Protein AF-A0AAE6G7V0-F1 (afdb_monomer_lite)

Sequence (175 aa):
MSLRDKLLNKVPTIDAAVERDAPELPAVLPPDAPTPTPVQTAPEVAQATEQPAPKRRGRPRKAAEPEQPKGEMRVLFVDCIPTTFDGPKPESLTSYVDTMHRKVAEAGGVDDVRFAGSDSALGFGKWRGALAMAARAELPPPGAYFALGVAQSELMQVIVEALEANFDMVVRSFR

pLDDT: mean 75.83, std 23.59, range [33.12, 98.5]

Radius of gyration: 31.65 Å; chains: 1; bounding box: 79×85×68 Å

Organism: Myxococcus xanthus (NCBI:txid34)

Foldseek 3Di:
DDPPPPPDDDDDDDDDDDDDDDDDDPPDDDPDDDDDDDDDDDDDDDDDDDDDDDDDDDDDDPPPDPPDPLQAAEEEEEQDDDPDDPHPDAEECVVVLVVLQCVLCVVQVHPGLVPDDPPTCSPPPVVLVSSLVSCLVDPDGHGYYYLHPLVVDPSSVSNCVSCVVVHPYYHYDDD

Secondary structure (DSSP, 8-state):
--TTTTS--------------------------PPPPP-------------------------------TTS-EEEEES---S--SSSPPEETHHHHHHHHHHHHHHTT-S-GGG--TTSTTTTTHHHHHHHHHHHHSPPPSEEEEE--GGG-HHHHHHHHHHGGG-SEEEE---

Structure (mmCIF, N/CA/C/O backbone):
data_AF-A0AAE6G7V0-F1
#
_entry.id   AF-A0AAE6G7V0-F1
#
loop_
_atom_site.group_PDB
_atom_site.id
_atom_site.type_symbol
_atom_site.label_atom_id
_atom_site.label_alt_id
_atom_site.label_comp_id
_atom_site.label_asym_id
_atom_site.label_entity_id
_atom_site.label_seq_id
_atom_site.pdbx_PDB_ins_code
_atom_site.Cartn_x
_atom_site.Cartn_y
_atom_site.Cartn_z
_atom_site.occupancy
_atom_site.B_iso_or_equiv
_atom_site.auth_seq_id
_atom_site.auth_comp_id
_atom_site.auth_asym_id
_atom_site.auth_atom_id
_atom_site.pdbx_PDB_model_num
ATOM 1 N N . MET A 1 1 ? -32.395 43.213 10.147 1.00 43.03 1 MET A N 1
ATOM 2 C CA . MET A 1 1 ? -31.894 42.868 11.496 1.00 43.03 1 MET A CA 1
ATOM 3 C C . MET A 1 1 ? -31.587 41.379 11.500 1.00 43.03 1 MET A C 1
ATOM 5 O O . MET A 1 1 ? -32.435 40.602 11.083 1.00 43.03 1 MET A O 1
ATOM 9 N N . SER A 1 2 ? -30.332 41.028 11.778 1.00 45.91 2 SER A N 1
ATOM 10 C CA . SER A 1 2 ? -29.694 39.751 11.427 1.00 45.91 2 SER A CA 1
ATOM 11 C C . SER A 1 2 ? -29.876 38.694 12.524 1.00 45.91 2 SER A C 1
ATOM 13 O O . SER A 1 2 ? -29.793 39.007 13.704 1.00 45.91 2 SER A O 1
ATOM 15 N N . LEU A 1 3 ? -30.068 37.430 12.137 1.00 48.25 3 LEU A N 1
ATOM 16 C CA . LEU A 1 3 ? -30.226 36.243 13.003 1.00 48.25 3 LEU A CA 1
ATOM 17 C C . LEU A 1 3 ? -28.956 35.851 13.797 1.00 48.25 3 LEU A C 1
ATOM 19 O O . LEU A 1 3 ? -28.901 34.771 14.380 1.00 48.25 3 LEU A O 1
ATOM 23 N N . ARG A 1 4 ? -27.929 36.709 13.824 1.00 52.22 4 ARG A N 1
ATOM 24 C CA . ARG A 1 4 ? -26.611 36.430 14.418 1.00 52.22 4 ARG A CA 1
ATOM 25 C C . ARG A 1 4 ? -26.488 36.796 15.904 1.00 52.22 4 ARG A C 1
ATOM 27 O O . ARG A 1 4 ? -25.512 36.401 16.525 1.00 52.22 4 ARG A O 1
ATOM 34 N N . ASP A 1 5 ? -27.491 37.442 16.496 1.00 50.72 5 ASP A N 1
ATOM 35 C CA . ASP A 1 5 ? -27.409 37.970 17.870 1.00 50.72 5 ASP A CA 1
ATOM 36 C C . ASP A 1 5 ? -27.987 37.048 18.967 1.00 50.72 5 ASP A C 1
ATOM 38 O O . ASP A 1 5 ? -28.284 37.504 20.068 1.00 50.72 5 ASP A O 1
ATOM 42 N N . LYS A 1 6 ? -28.181 35.744 18.709 1.00 54.41 6 LYS A N 1
ATOM 43 C CA . LYS A 1 6 ? -28.845 34.829 19.671 1.00 54.41 6 LYS A CA 1
ATOM 44 C C . LYS A 1 6 ? -28.021 33.633 20.169 1.00 54.41 6 LYS A C 1
ATOM 46 O O . LYS A 1 6 ? -28.586 32.769 20.830 1.00 54.41 6 LYS A O 1
ATOM 51 N N . LEU A 1 7 ? -26.714 33.563 19.903 1.00 53.41 7 LEU A N 1
ATOM 52 C CA . LEU A 1 7 ? -25.895 32.379 20.241 1.00 53.41 7 LEU A CA 1
ATOM 53 C C . LEU A 1 7 ? -24.646 32.655 21.093 1.00 53.41 7 LEU A C 1
ATOM 55 O O . LEU A 1 7 ? -23.709 31.865 21.088 1.00 53.41 7 LEU A O 1
ATOM 59 N N . LEU A 1 8 ? -24.629 33.734 21.872 1.00 54.12 8 LEU A N 1
ATOM 60 C CA . LEU A 1 8 ? -23.540 34.019 22.811 1.00 54.12 8 LEU A CA 1
ATOM 61 C C . LEU A 1 8 ? -24.111 34.283 24.202 1.00 54.12 8 LEU A C 1
ATOM 63 O O . LEU A 1 8 ? -24.257 35.427 24.607 1.00 54.12 8 LEU A O 1
ATOM 67 N N . ASN A 1 9 ? -24.493 33.212 24.904 1.00 44.69 9 ASN A N 1
ATOM 68 C CA . ASN A 1 9 ? -24.632 33.210 26.363 1.00 44.69 9 ASN A CA 1
ATOM 69 C C . ASN A 1 9 ? -24.773 31.779 26.904 1.00 44.69 9 ASN A C 1
ATOM 71 O O . ASN A 1 9 ? -25.886 31.274 27.044 1.00 44.69 9 ASN A O 1
ATOM 75 N N . LYS A 1 10 ? -23.635 31.141 27.208 1.00 40.22 10 LYS A N 1
ATOM 76 C CA . LYS A 1 10 ? -23.404 30.283 28.390 1.00 40.22 10 LYS A CA 1
ATOM 77 C C . LYS A 1 10 ? -22.055 29.574 28.263 1.00 40.22 10 LYS A C 1
ATOM 79 O O . LYS A 1 10 ? -21.939 28.566 27.578 1.00 40.22 10 LYS A O 1
ATOM 84 N N . VAL A 1 11 ? -21.058 30.090 28.972 1.00 43.06 11 VAL A N 1
ATOM 85 C CA . VAL A 1 11 ? -19.874 29.329 29.382 1.00 43.06 11 VAL A CA 1
ATOM 86 C C . VAL A 1 11 ? -20.061 29.043 30.870 1.00 43.06 11 VAL A C 1
ATOM 88 O O . VAL A 1 11 ? -20.242 30.001 31.624 1.00 43.06 11 VAL A O 1
ATOM 91 N N . PRO A 1 12 ? -20.061 27.782 31.327 1.00 42.97 12 PRO A N 1
ATOM 92 C CA . PRO A 1 12 ? -19.801 27.487 32.719 1.00 42.97 12 PRO A CA 1
ATOM 93 C C . PRO A 1 12 ? -18.290 27.382 32.937 1.00 42.97 12 PRO A C 1
ATOM 95 O O . PRO A 1 12 ? -17.600 26.568 32.326 1.00 42.97 12 PRO A O 1
ATOM 98 N N . THR A 1 13 ? -17.824 28.251 33.824 1.00 39.88 13 THR A N 1
ATOM 99 C CA . THR A 1 13 ? -16.598 28.189 34.614 1.00 39.88 13 THR A CA 1
ATOM 100 C C . THR A 1 13 ? -16.296 26.766 35.096 1.00 39.88 13 THR A C 1
ATOM 102 O O . THR A 1 13 ? -17.137 26.142 35.740 1.00 39.88 13 THR A O 1
ATOM 105 N N . ILE A 1 14 ? -15.087 26.277 34.819 1.00 40.53 14 ILE A N 1
ATOM 106 C CA . ILE A 1 14 ? -14.473 25.154 35.536 1.00 40.53 14 ILE A CA 1
ATOM 107 C C . ILE A 1 14 ? -13.391 25.734 36.442 1.00 40.53 14 ILE A C 1
ATOM 109 O O . ILE A 1 14 ? -12.340 26.175 35.980 1.00 40.53 14 ILE A O 1
ATOM 113 N N . ASP A 1 15 ? -13.729 25.791 37.726 1.00 33.12 15 ASP A N 1
ATOM 114 C CA . ASP A 1 15 ? -12.846 26.134 38.831 1.00 33.12 15 ASP A CA 1
ATOM 115 C C . ASP A 1 15 ? -11.920 24.966 39.203 1.00 33.12 15 ASP A C 1
ATOM 117 O O . ASP A 1 15 ? -12.261 23.794 39.050 1.00 33.12 15 ASP A O 1
ATOM 121 N N . ALA A 1 16 ? -10.809 25.365 39.822 1.00 37.66 16 ALA A N 1
ATOM 122 C CA . ALA A 1 16 ? -10.055 24.650 40.849 1.00 37.66 16 ALA A CA 1
ATOM 123 C C . ALA A 1 16 ? -9.098 23.517 40.430 1.00 37.66 16 ALA A C 1
ATOM 125 O O . ALA A 1 16 ? -9.435 22.346 40.281 1.00 37.66 16 ALA A O 1
ATOM 126 N N . ALA A 1 17 ? -7.829 23.929 40.400 1.00 41.78 17 ALA A N 1
ATOM 127 C CA . ALA A 1 17 ? -6.669 23.213 40.914 1.00 41.78 17 ALA A CA 1
ATOM 128 C C . ALA A 1 17 ? -6.970 22.173 42.012 1.00 41.78 17 ALA A C 1
ATOM 130 O O . ALA A 1 17 ? -7.583 22.504 43.025 1.00 41.78 17 ALA A O 1
ATOM 131 N N . VAL A 1 18 ? -6.388 20.976 41.875 1.00 42.38 18 VAL A N 1
ATOM 132 C CA . VAL A 1 18 ? -5.885 20.208 43.020 1.00 42.38 18 VAL A CA 1
ATOM 133 C C . VAL A 1 18 ? -4.479 19.715 42.702 1.00 42.38 18 VAL A C 1
ATOM 135 O O . VAL A 1 18 ? -4.181 19.150 41.652 1.00 42.38 18 VAL A O 1
ATOM 138 N N . GLU A 1 19 ? -3.633 20.057 43.653 1.00 40.03 19 GLU A N 1
ATOM 139 C CA . GLU A 1 19 ? -2.209 19.877 43.788 1.00 40.03 19 GLU A CA 1
ATOM 140 C C . GLU A 1 19 ? -1.845 18.429 44.159 1.00 40.03 19 GLU A C 1
ATOM 142 O O . GLU A 1 19 ? -2.671 17.636 44.605 1.00 40.03 19 GLU A O 1
ATOM 147 N N . ARG A 1 20 ? -0.574 18.120 43.913 1.00 45.53 20 ARG A N 1
ATOM 148 C CA . ARG A 1 20 ? 0.183 16.890 44.173 1.00 45.53 20 ARG A CA 1
ATOM 149 C C . ARG A 1 20 ? -0.125 16.206 45.511 1.00 45.53 20 ARG A C 1
ATOM 151 O O . ARG A 1 20 ? -0.047 16.863 46.538 1.00 45.53 20 ARG A O 1
ATOM 158 N N . ASP A 1 21 ? -0.228 14.876 45.492 1.00 38.91 21 ASP A N 1
ATOM 159 C CA . ASP A 1 21 ? 0.541 14.033 46.420 1.00 38.91 21 ASP A CA 1
ATOM 160 C C . ASP A 1 21 ? 0.611 12.587 45.896 1.00 38.91 21 ASP A C 1
ATOM 162 O O . ASP A 1 21 ? -0.401 11.893 45.799 1.00 38.91 21 ASP A O 1
ATOM 166 N N . ALA A 1 22 ? 1.798 12.141 45.490 1.00 42.09 22 ALA A N 1
ATOM 167 C CA . ALA A 1 22 ? 2.060 10.752 45.128 1.00 42.09 22 ALA A CA 1
ATOM 168 C C . ALA A 1 22 ? 3.186 10.260 46.044 1.00 42.09 22 ALA A C 1
ATOM 170 O O . ALA A 1 22 ? 4.309 10.750 45.910 1.00 42.09 22 ALA A O 1
ATOM 171 N N . PRO A 1 23 ? 2.929 9.329 46.978 1.00 46.25 23 PRO A N 1
ATOM 172 C CA . PRO A 1 23 ? 3.998 8.762 47.781 1.00 46.25 23 PRO A CA 1
ATOM 173 C C . PRO A 1 23 ? 4.881 7.868 46.899 1.00 46.25 23 PRO A C 1
ATOM 175 O O . PRO A 1 23 ? 4.430 6.848 46.373 1.00 46.25 23 PRO A O 1
ATOM 178 N N . GLU A 1 24 ? 6.146 8.265 46.735 1.00 46.44 24 GLU A N 1
ATOM 179 C CA . GLU A 1 24 ? 7.212 7.425 46.186 1.00 46.44 24 GLU A CA 1
ATOM 180 C C . GLU A 1 24 ? 7.371 6.177 47.062 1.00 46.44 24 GLU A C 1
ATOM 182 O O . GLU A 1 24 ? 7.874 6.228 48.185 1.00 46.44 24 GLU A O 1
ATOM 187 N N . LEU A 1 25 ? 6.933 5.032 46.545 1.00 51.56 25 LEU A N 1
ATOM 188 C CA . LEU A 1 25 ? 7.295 3.738 47.104 1.00 51.56 25 LEU A CA 1
ATOM 189 C C . LEU A 1 25 ? 8.735 3.423 46.672 1.00 51.56 25 LEU A C 1
ATOM 191 O O . LEU A 1 25 ? 9.015 3.444 45.470 1.00 51.56 25 LEU A O 1
ATOM 195 N N . PRO A 1 26 ? 9.659 3.102 47.596 1.00 47.28 26 PRO A N 1
ATOM 196 C CA . PRO A 1 26 ? 10.981 2.647 47.205 1.00 47.28 26 PRO A CA 1
ATOM 197 C C . PRO A 1 26 ? 10.836 1.309 46.475 1.00 47.28 26 PRO A C 1
ATOM 199 O O . PRO A 1 26 ? 10.336 0.329 47.030 1.00 47.28 26 PRO A O 1
ATOM 202 N N . ALA A 1 27 ? 11.271 1.275 45.217 1.00 53.72 27 ALA A N 1
ATOM 203 C CA . ALA A 1 27 ? 11.392 0.056 44.434 1.00 53.72 27 ALA A CA 1
ATOM 204 C C . ALA A 1 27 ? 12.486 -0.833 45.049 1.00 53.72 27 ALA A C 1
ATOM 206 O O . ALA A 1 27 ? 13.657 -0.767 44.679 1.00 53.72 27 ALA A O 1
ATOM 207 N N . VAL A 1 28 ? 12.105 -1.651 46.029 1.00 54.31 28 VAL A N 1
ATOM 208 C CA . VAL A 1 28 ? 12.951 -2.724 46.551 1.00 54.31 28 VAL A CA 1
ATOM 209 C C . VAL A 1 28 ? 12.939 -3.849 45.520 1.00 54.31 28 VAL A C 1
ATOM 211 O O . VAL A 1 28 ? 11.956 -4.573 45.372 1.00 54.31 28 VAL A O 1
ATOM 214 N N . LEU A 1 29 ? 14.033 -3.954 44.768 1.00 56.09 29 LEU A N 1
ATOM 215 C CA . LEU A 1 29 ? 14.303 -5.068 43.863 1.00 56.09 29 LEU A CA 1
ATOM 216 C C . LEU A 1 29 ? 14.471 -6.364 44.679 1.00 56.09 29 LEU A C 1
ATOM 218 O O . LEU A 1 29 ? 15.264 -6.366 45.625 1.00 56.09 29 LEU A O 1
ATOM 222 N N . PRO A 1 30 ? 13.793 -7.473 44.333 1.00 64.12 30 PRO A N 1
ATOM 223 C CA . PRO A 1 30 ? 14.123 -8.776 44.899 1.00 64.12 30 PRO A CA 1
ATOM 224 C C . PRO A 1 30 ? 15.509 -9.220 44.386 1.00 64.12 30 PRO A C 1
ATOM 226 O O . PRO A 1 30 ? 15.725 -9.239 43.170 1.00 64.12 30 PRO A O 1
ATOM 229 N N . PRO A 1 31 ? 16.464 -9.572 45.266 1.00 63.91 31 PRO A N 1
ATOM 230 C CA . PRO A 1 31 ? 17.749 -10.104 44.851 1.00 63.91 31 PRO A CA 1
ATOM 231 C C . PRO A 1 31 ? 17.605 -11.612 44.666 1.00 63.91 31 PRO A C 1
ATOM 233 O O . PRO A 1 31 ? 17.819 -12.360 45.607 1.00 63.91 31 PRO A O 1
ATOM 236 N N . ASP A 1 32 ? 17.218 -12.066 43.478 1.00 59.16 32 ASP A N 1
ATOM 237 C CA . ASP A 1 32 ? 17.444 -13.466 43.104 1.00 59.16 32 ASP A CA 1
ATOM 238 C C . ASP A 1 32 ? 17.367 -13.642 41.587 1.00 59.16 32 ASP A C 1
ATOM 240 O O . ASP A 1 32 ? 16.338 -13.981 41.003 1.00 59.16 32 ASP A O 1
ATOM 244 N N . ALA A 1 33 ? 18.498 -13.390 40.934 1.00 53.09 33 ALA A N 1
ATOM 245 C CA . ALA A 1 33 ? 18.780 -13.942 39.620 1.00 53.09 33 ALA A CA 1
ATOM 246 C C . ALA A 1 33 ? 19.887 -14.992 39.805 1.00 53.09 33 ALA A C 1
ATOM 248 O O . ALA A 1 33 ? 20.983 -14.628 40.238 1.00 53.09 33 ALA A O 1
ATOM 249 N N . PRO A 1 34 ? 19.638 -16.281 39.514 1.00 52.50 34 PRO A N 1
ATOM 250 C CA . PRO A 1 34 ? 20.676 -17.295 39.604 1.00 52.50 34 PRO A CA 1
ATOM 251 C C . PRO A 1 34 ? 21.787 -17.016 38.583 1.00 52.50 34 PRO A C 1
ATOM 253 O O . PRO A 1 34 ? 21.550 -16.834 37.388 1.00 52.50 34 PRO A O 1
ATOM 256 N N . THR A 1 35 ? 23.014 -16.976 39.091 1.00 52.38 35 THR A N 1
ATOM 257 C CA . THR A 1 35 ? 24.262 -16.746 38.362 1.00 52.38 35 THR A CA 1
ATOM 258 C C . THR A 1 35 ? 24.504 -17.848 37.318 1.00 52.38 35 THR A C 1
ATOM 260 O O . THR A 1 35 ? 24.450 -19.027 37.675 1.00 52.38 35 THR A O 1
ATOM 263 N N . PRO A 1 36 ? 24.833 -17.535 36.050 1.00 51.56 36 PRO A N 1
ATOM 264 C CA . PRO A 1 36 ? 25.254 -18.555 35.095 1.00 51.56 36 PRO A CA 1
ATOM 265 C C . PRO A 1 36 ? 26.678 -19.037 35.416 1.00 51.56 36 PRO A C 1
ATOM 267 O O . PRO A 1 36 ? 27.621 -18.248 35.491 1.00 51.56 36 PRO A O 1
ATOM 270 N N . THR A 1 37 ? 26.841 -20.346 35.602 1.00 46.62 37 THR A N 1
ATOM 271 C CA . THR A 1 37 ? 28.145 -21.009 35.759 1.00 46.62 37 THR A CA 1
ATOM 272 C C . THR A 1 37 ? 28.965 -20.986 34.459 1.00 46.62 37 THR A C 1
ATOM 274 O O . THR A 1 37 ? 28.391 -21.142 33.378 1.00 46.62 37 THR A O 1
ATOM 277 N N . PRO A 1 38 ? 30.303 -20.842 34.534 1.00 48.25 38 PRO A N 1
ATOM 278 C CA . PRO A 1 38 ? 31.165 -20.719 33.365 1.00 48.25 38 PRO A CA 1
ATOM 279 C C . PRO A 1 38 ? 31.590 -22.073 32.762 1.00 48.25 38 PRO A C 1
ATOM 281 O O . PRO A 1 38 ? 31.902 -23.018 33.478 1.00 48.25 38 PRO A O 1
ATOM 284 N N . VAL A 1 39 ? 31.603 -22.085 31.422 1.00 50.31 39 VAL A N 1
ATOM 285 C CA . VAL A 1 39 ? 32.402 -22.836 30.423 1.00 50.31 39 VAL A CA 1
ATOM 286 C C . VAL A 1 39 ? 33.125 -24.122 30.861 1.00 50.31 39 VAL A C 1
ATOM 288 O O . VAL A 1 39 ? 34.027 -24.085 31.694 1.00 50.31 39 VAL A O 1
ATOM 291 N N . GLN A 1 40 ? 32.897 -25.217 30.120 1.00 45.09 40 GLN A N 1
ATOM 292 C CA . GLN A 1 40 ? 33.915 -26.255 29.921 1.00 45.09 40 GLN A CA 1
ATOM 293 C C . GLN A 1 40 ? 34.165 -26.555 28.438 1.00 45.09 40 GLN A C 1
ATOM 295 O O . GLN A 1 40 ? 33.262 -26.693 27.617 1.00 45.09 40 GLN A O 1
ATOM 300 N N . THR A 1 41 ? 35.460 -26.583 28.159 1.00 42.78 41 THR A N 1
ATOM 301 C CA . THR A 1 41 ? 36.219 -26.749 26.925 1.00 42.78 41 THR A CA 1
ATOM 302 C C . THR A 1 41 ? 36.109 -28.136 26.290 1.00 42.78 41 THR A C 1
ATOM 304 O O . THR A 1 41 ? 35.947 -29.141 26.977 1.00 42.78 41 THR A O 1
ATOM 307 N N . ALA A 1 42 ? 36.294 -28.170 24.968 1.00 46.34 42 ALA A N 1
ATOM 308 C CA . ALA A 1 42 ? 36.543 -29.367 24.166 1.00 46.34 42 ALA A CA 1
ATOM 309 C C . ALA A 1 42 ? 37.800 -30.145 24.610 1.00 46.34 42 ALA A C 1
ATOM 311 O O . ALA A 1 42 ? 38.713 -29.554 25.192 1.00 46.34 42 ALA A O 1
ATOM 312 N N . PRO A 1 43 ? 37.914 -31.418 24.197 1.00 46.66 43 PRO A N 1
ATOM 313 C CA . PRO A 1 43 ? 39.199 -31.995 23.838 1.00 46.66 43 PRO A CA 1
ATOM 314 C C . PRO A 1 43 ? 39.277 -32.375 22.352 1.00 46.66 43 PRO A C 1
ATOM 316 O O . PRO A 1 43 ? 38.367 -32.955 21.762 1.00 46.66 43 PRO A O 1
ATOM 319 N N . GLU A 1 44 ? 40.427 -32.014 21.800 1.00 38.41 44 GLU A N 1
ATOM 320 C CA . GLU A 1 44 ? 41.000 -32.316 20.492 1.00 38.41 44 GLU A CA 1
ATOM 321 C C . GLU A 1 44 ? 41.785 -33.655 20.527 1.00 38.41 44 GLU A C 1
ATOM 323 O O . GLU A 1 44 ? 42.111 -34.155 21.604 1.00 38.41 44 GLU A O 1
ATOM 328 N N . VAL A 1 45 ? 42.205 -34.116 19.334 1.00 42.50 45 VAL A N 1
ATOM 329 C CA . VAL A 1 45 ? 43.286 -35.088 19.009 1.00 42.50 45 VAL A CA 1
ATOM 330 C C . VAL A 1 45 ? 42.824 -36.571 19.002 1.00 42.50 45 VAL A C 1
ATOM 332 O O . VAL A 1 45 ? 42.226 -37.038 19.957 1.00 42.50 45 VAL A O 1
ATOM 335 N N . ALA A 1 46 ? 43.018 -37.411 17.971 1.00 39.47 46 ALA A N 1
ATOM 336 C CA . ALA A 1 46 ? 44.090 -37.494 16.978 1.00 39.47 46 ALA A CA 1
ATOM 337 C C . ALA A 1 46 ? 43.697 -38.337 15.737 1.00 39.47 46 ALA A C 1
ATOM 339 O O . ALA A 1 46 ? 43.019 -39.345 15.893 1.00 39.47 46 ALA A O 1
ATOM 340 N N . GLN A 1 47 ? 44.256 -37.944 14.577 1.00 39.38 47 GLN A N 1
ATOM 341 C CA . GLN A 1 47 ? 45.012 -38.759 13.592 1.00 39.38 47 GLN A CA 1
ATOM 342 C C . GLN A 1 47 ? 44.366 -40.014 12.965 1.00 39.38 47 GLN A C 1
ATOM 344 O O . GLN A 1 47 ? 43.655 -40.770 13.599 1.00 39.38 47 GLN A O 1
ATOM 349 N N . ALA A 1 48 ? 44.682 -40.458 11.754 1.00 40.56 48 ALA A N 1
ATOM 350 C CA . ALA A 1 48 ? 45.336 -39.964 10.546 1.00 40.56 48 ALA A CA 1
ATOM 351 C C . ALA A 1 48 ? 45.290 -41.181 9.599 1.00 40.56 48 ALA A C 1
ATOM 353 O O . ALA A 1 48 ? 45.592 -42.287 10.039 1.00 40.56 48 ALA A O 1
ATOM 354 N N . THR A 1 49 ? 44.906 -41.017 8.336 1.00 36.88 49 THR A N 1
ATOM 355 C CA . THR A 1 49 ? 45.249 -41.929 7.218 1.00 36.88 49 THR A CA 1
ATOM 356 C C . THR A 1 49 ? 44.756 -41.247 5.939 1.00 36.88 49 THR A C 1
ATOM 358 O O . THR A 1 49 ? 43.566 -41.070 5.721 1.00 36.88 49 THR A O 1
ATOM 361 N N . GLU A 1 50 ? 45.635 -40.466 5.319 1.00 44.34 50 GLU A N 1
ATOM 362 C CA . GLU A 1 50 ? 46.392 -40.833 4.112 1.00 44.34 50 GLU A CA 1
ATOM 363 C C . GLU A 1 50 ? 45.601 -40.584 2.816 1.00 44.34 50 GLU A C 1
ATOM 365 O O . GLU A 1 50 ? 44.716 -41.333 2.412 1.00 44.34 50 GLU A O 1
ATOM 370 N N . GLN A 1 51 ? 45.950 -39.471 2.166 1.00 48.31 51 GLN A N 1
ATOM 371 C CA . GLN A 1 51 ? 45.677 -39.211 0.753 1.00 48.31 51 GLN A CA 1
ATOM 372 C C . GLN A 1 51 ? 46.472 -40.192 -0.128 1.00 48.31 51 GLN A C 1
ATOM 374 O O . GLN A 1 51 ? 47.545 -40.645 0.267 1.00 48.31 51 GLN A O 1
ATOM 379 N N . PRO A 1 52 ? 46.030 -40.417 -1.377 1.00 44.16 52 PRO A N 1
ATOM 380 C CA . PRO A 1 52 ? 46.670 -39.655 -2.453 1.00 44.16 52 PRO A CA 1
ATOM 381 C C . PRO A 1 52 ? 45.681 -39.160 -3.527 1.00 44.16 52 PRO A C 1
ATOM 383 O O . PRO A 1 52 ? 44.907 -39.918 -4.107 1.00 44.16 52 PRO A O 1
ATOM 386 N N . ALA A 1 53 ? 45.760 -37.868 -3.854 1.00 49.81 53 ALA A N 1
ATOM 387 C CA . ALA A 1 53 ? 45.334 -37.311 -5.147 1.00 49.81 53 ALA A CA 1
ATOM 388 C C . ALA A 1 53 ? 46.546 -37.333 -6.122 1.00 49.81 53 ALA A C 1
ATOM 390 O O . ALA A 1 53 ? 47.643 -37.647 -5.659 1.00 49.81 53 ALA A O 1
ATOM 391 N N . PRO A 1 54 ? 46.470 -36.943 -7.420 1.00 47.66 54 PRO A N 1
ATOM 392 C CA . PRO A 1 54 ? 45.331 -36.451 -8.208 1.00 47.66 54 PRO A CA 1
ATOM 393 C C . PRO A 1 54 ? 45.230 -37.059 -9.638 1.00 47.66 54 PRO A C 1
ATOM 395 O O . PRO A 1 54 ? 46.225 -37.433 -10.256 1.00 47.66 54 PRO A O 1
ATOM 398 N N . LYS A 1 55 ? 44.045 -37.036 -10.269 1.00 48.59 55 LYS A N 1
ATOM 399 C CA . LYS A 1 55 ? 43.931 -37.129 -11.743 1.00 48.59 55 LYS A CA 1
ATOM 400 C C . LYS A 1 55 ? 43.241 -35.888 -12.309 1.00 48.59 55 LYS A C 1
ATOM 402 O O . LYS A 1 55 ? 42.057 -35.651 -12.107 1.00 48.59 55 LYS A O 1
ATOM 407 N N . ARG A 1 56 ? 44.035 -35.086 -13.027 1.00 49.91 56 ARG A N 1
ATOM 408 C CA . ARG A 1 56 ? 43.628 -33.927 -13.836 1.00 49.91 56 ARG A CA 1
ATOM 409 C C . ARG A 1 56 ? 42.843 -34.405 -15.062 1.00 49.91 56 ARG A C 1
ATOM 411 O O . ARG A 1 56 ? 43.388 -35.194 -15.828 1.00 49.91 56 ARG A O 1
ATOM 418 N N . ARG A 1 57 ? 41.666 -33.826 -15.316 1.00 50.56 57 ARG A N 1
ATOM 419 C CA . ARG A 1 57 ? 41.270 -33.138 -16.571 1.00 50.56 57 ARG A CA 1
ATOM 420 C C . ARG A 1 57 ? 39.749 -33.067 -16.677 1.00 50.56 57 ARG A C 1
ATOM 422 O O . ARG A 1 57 ? 39.072 -34.079 -16.760 1.00 50.56 57 ARG A O 1
ATOM 429 N N . GLY A 1 58 ? 39.258 -31.838 -16.768 1.00 45.44 58 GLY A N 1
ATOM 430 C CA . GLY A 1 58 ? 37.874 -31.526 -17.087 1.00 45.44 58 GLY A CA 1
ATOM 431 C C . GLY A 1 58 ? 37.545 -30.140 -16.568 1.00 45.44 58 GLY A C 1
ATOM 432 O O . GLY A 1 58 ? 37.020 -30.008 -15.475 1.00 45.44 58 GLY A O 1
ATOM 433 N N . ARG A 1 59 ? 37.923 -29.101 -17.319 1.00 54.97 59 ARG A N 1
ATOM 434 C CA . ARG A 1 59 ? 37.472 -27.723 -17.089 1.00 54.97 59 ARG A CA 1
ATOM 435 C C . ARG A 1 59 ? 35.938 -27.751 -17.043 1.00 54.97 59 ARG A C 1
ATOM 437 O O . ARG A 1 59 ? 35.359 -28.044 -18.093 1.00 54.97 59 ARG A O 1
ATOM 444 N N . PRO A 1 60 ? 35.264 -27.458 -15.917 1.00 53.81 60 PRO 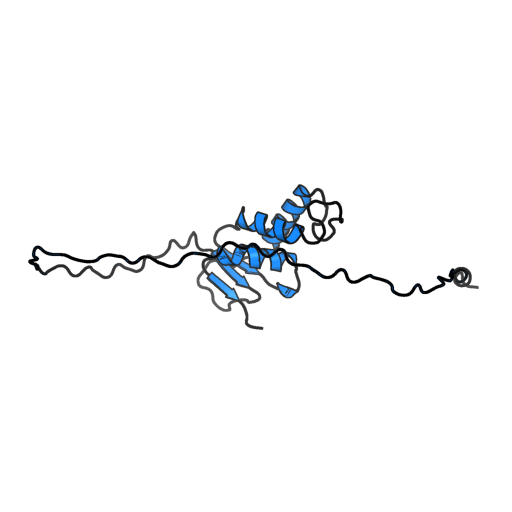A N 1
ATOM 445 C CA . PRO A 1 60 ? 33.840 -27.214 -15.996 1.00 53.81 60 PRO A CA 1
ATOM 446 C C . PRO A 1 60 ? 33.677 -25.949 -16.837 1.00 53.81 60 PRO A C 1
ATOM 448 O O . PRO A 1 60 ? 34.277 -24.905 -16.557 1.00 53.81 60 PRO A O 1
ATOM 451 N N . ARG A 1 61 ? 32.958 -26.074 -17.956 1.00 59.66 61 ARG A N 1
ATOM 452 C CA . ARG A 1 61 ? 32.507 -24.911 -18.718 1.00 59.66 61 ARG A CA 1
ATOM 453 C C . ARG A 1 61 ? 31.769 -24.014 -17.728 1.00 59.66 61 ARG A C 1
ATOM 455 O O . ARG A 1 61 ? 30.924 -24.508 -16.988 1.00 59.66 61 ARG A O 1
ATOM 462 N N . LYS A 1 62 ? 32.134 -22.728 -17.704 1.00 51.31 62 LYS A N 1
ATOM 463 C CA . LYS A 1 62 ? 31.385 -21.672 -17.020 1.00 51.31 62 LYS A CA 1
ATOM 464 C C . LYS A 1 62 ? 29.929 -21.855 -17.441 1.00 51.31 62 LYS A C 1
ATOM 466 O O . LYS A 1 62 ? 29.630 -21.701 -18.625 1.00 51.31 62 LYS A O 1
ATOM 471 N N . ALA A 1 63 ? 29.096 -22.317 -16.511 1.00 49.97 63 ALA A N 1
ATOM 472 C CA . ALA A 1 63 ? 27.665 -22.386 -16.724 1.00 49.97 63 ALA A CA 1
ATOM 473 C C . ALA A 1 63 ? 27.235 -20.982 -17.143 1.00 49.97 63 ALA A C 1
ATOM 475 O O . ALA A 1 63 ? 27.658 -19.998 -16.527 1.00 49.97 63 ALA A O 1
ATOM 476 N N . ALA A 1 64 ? 26.501 -20.905 -18.250 1.00 54.28 64 ALA A N 1
ATOM 477 C CA . ALA A 1 64 ? 25.775 -19.699 -18.579 1.00 54.28 64 ALA A CA 1
ATOM 478 C C . ALA A 1 64 ? 24.981 -19.311 -17.329 1.00 54.28 64 ALA A C 1
ATOM 480 O O . ALA A 1 64 ? 24.361 -20.166 -16.693 1.00 54.28 64 ALA A O 1
ATOM 481 N N . GLU A 1 65 ? 25.113 -18.047 -16.949 1.00 58.81 65 GLU A N 1
ATOM 482 C CA . GLU A 1 65 ? 24.244 -17.398 -15.981 1.00 58.81 65 GLU A CA 1
ATOM 483 C C . GLU A 1 65 ? 22.805 -17.802 -16.321 1.00 58.81 65 GLU A C 1
ATOM 485 O O . GLU A 1 65 ? 22.431 -17.711 -17.495 1.00 58.81 65 GLU A O 1
ATOM 490 N N . PRO A 1 66 ? 22.043 -18.381 -15.379 1.00 50.31 66 PRO A N 1
ATOM 491 C CA . PRO A 1 66 ? 20.693 -18.801 -15.688 1.00 50.31 66 PRO A CA 1
ATOM 492 C C . PRO A 1 66 ? 19.923 -17.546 -16.084 1.00 50.31 66 PRO A C 1
ATOM 494 O O . PRO A 1 66 ? 19.778 -16.633 -15.274 1.00 50.31 66 PRO A O 1
ATOM 497 N N . GLU A 1 67 ? 19.453 -17.493 -17.332 1.00 52.31 67 GLU A N 1
ATOM 498 C CA . GLU A 1 67 ? 18.366 -16.596 -17.699 1.00 52.31 67 GLU A CA 1
ATOM 499 C C . GLU A 1 67 ? 17.224 -16.920 -16.736 1.00 52.31 67 GLU A C 1
ATOM 501 O O . GLU A 1 67 ? 16.564 -17.955 -16.858 1.00 52.31 67 GLU A O 1
ATOM 506 N N . GLN A 1 68 ? 17.063 -16.088 -15.703 1.00 54.38 68 GLN A N 1
ATOM 507 C CA . GLN A 1 68 ? 15.933 -16.203 -14.800 1.00 54.38 68 GLN A CA 1
ATOM 508 C C . GLN A 1 68 ? 14.667 -16.148 -15.657 1.00 54.38 68 GLN A C 1
ATOM 510 O O . GLN A 1 68 ? 14.584 -15.315 -16.570 1.00 54.38 68 GLN A O 1
ATOM 515 N N . PRO A 1 69 ? 13.685 -17.026 -15.404 1.00 47.25 69 PRO A N 1
ATOM 516 C CA . PRO A 1 69 ? 12.432 -16.981 -16.129 1.00 47.25 69 PRO A CA 1
ATOM 517 C C . PRO A 1 69 ? 11.824 -15.586 -15.939 1.00 47.25 69 PRO A C 1
ATOM 519 O O . PRO A 1 69 ? 11.371 -15.228 -14.855 1.00 47.25 69 PRO A O 1
ATOM 522 N N . LYS A 1 70 ? 11.804 -14.790 -17.016 1.00 54.59 70 LYS A N 1
ATOM 523 C CA . LYS A 1 70 ? 11.261 -13.416 -17.076 1.00 54.59 70 LYS A CA 1
ATOM 524 C C . LYS A 1 70 ? 9.774 -13.302 -16.681 1.00 54.59 70 LYS A C 1
ATOM 526 O O . LYS A 1 70 ? 9.213 -12.216 -16.764 1.00 54.59 70 LYS A O 1
ATOM 531 N N . GLY A 1 71 ? 9.129 -14.401 -16.287 1.00 55.88 71 GLY A N 1
ATOM 532 C CA . GLY A 1 71 ? 7.718 -14.466 -15.913 1.00 55.88 71 GLY A CA 1
ATOM 533 C C . GLY A 1 71 ? 7.427 -14.408 -14.412 1.00 55.88 71 GLY A C 1
ATOM 534 O O . GLY A 1 71 ? 6.257 -14.327 -14.057 1.00 55.88 71 GLY A O 1
ATOM 535 N N . GLU A 1 72 ? 8.436 -14.453 -13.535 1.00 78.88 72 GLU A N 1
ATOM 536 C CA . GLU A 1 72 ? 8.201 -14.601 -12.082 1.00 78.88 72 GLU A CA 1
ATOM 537 C C . GLU A 1 72 ? 8.726 -13.439 -11.228 1.00 78.88 72 GLU A C 1
ATOM 539 O O . GLU A 1 72 ? 8.414 -13.362 -10.041 1.00 78.88 72 GLU A O 1
ATOM 544 N N . MET A 1 73 ? 9.478 -12.511 -11.823 1.00 90.50 73 MET A N 1
ATOM 545 C CA . MET A 1 73 ? 10.140 -11.435 -11.088 1.00 90.50 73 MET A CA 1
ATOM 546 C C . MET A 1 73 ? 9.170 -10.306 -10.715 1.00 90.50 73 MET A C 1
ATOM 548 O O . MET A 1 73 ? 8.386 -9.827 -11.540 1.00 90.50 73 MET A O 1
ATOM 552 N N . ARG A 1 74 ?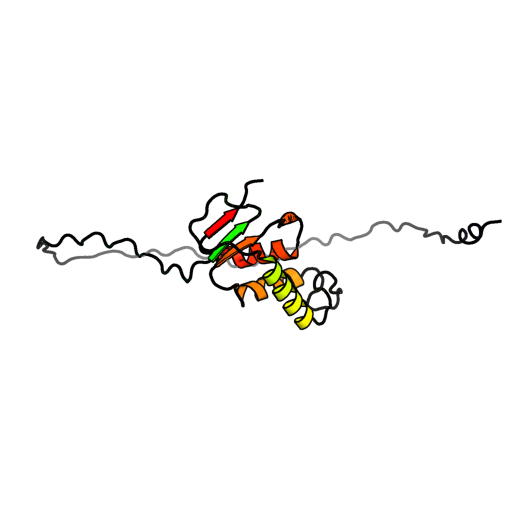 9.265 -9.837 -9.472 1.00 94.50 74 ARG A N 1
ATOM 553 C CA . ARG A 1 74 ? 8.572 -8.662 -8.947 1.00 94.50 74 ARG A CA 1
ATOM 554 C C . ARG A 1 74 ? 9.541 -7.495 -8.815 1.00 94.50 74 ARG A C 1
ATOM 556 O O . ARG A 1 74 ? 10.548 -7.582 -8.112 1.00 94.50 74 ARG A O 1
ATOM 563 N N . VAL A 1 75 ? 9.202 -6.370 -9.439 1.00 96.12 75 VAL A N 1
ATOM 564 C CA . VAL A 1 75 ? 9.982 -5.124 -9.369 1.00 96.12 75 VAL A CA 1
ATOM 565 C C . VAL A 1 75 ? 9.125 -4.002 -8.796 1.00 96.12 75 VAL A C 1
ATOM 567 O O . VAL A 1 75 ? 8.012 -3.782 -9.266 1.00 96.12 75 VAL A O 1
ATOM 570 N N . LEU A 1 76 ? 9.635 -3.279 -7.799 1.00 97.06 76 LEU A N 1
ATOM 571 C CA . LEU A 1 76 ? 8.948 -2.146 -7.179 1.00 97.06 76 LEU A CA 1
ATOM 572 C C . LEU A 1 76 ? 9.758 -0.861 -7.345 1.00 97.06 76 LEU A C 1
ATOM 574 O O . LEU A 1 76 ? 10.898 -0.764 -6.898 1.00 97.06 76 LEU A O 1
ATOM 578 N N . PHE A 1 77 ? 9.133 0.154 -7.928 1.00 97.12 77 PHE A N 1
ATOM 579 C CA . PHE A 1 77 ? 9.651 1.514 -8.016 1.00 97.12 77 PHE A CA 1
ATOM 580 C C . PHE A 1 77 ? 8.908 2.394 -7.006 1.00 97.12 77 PHE A C 1
ATOM 582 O O . PHE A 1 77 ? 7.695 2.580 -7.108 1.00 97.12 77 PHE A O 1
ATOM 589 N N . VAL A 1 78 ? 9.626 2.924 -6.019 1.00 97.00 78 VAL A N 1
ATOM 590 C CA . VAL A 1 78 ? 9.086 3.728 -4.917 1.00 97.00 78 VAL A CA 1
ATOM 591 C C . VAL A 1 78 ? 9.470 5.191 -5.108 1.00 97.00 78 VAL A C 1
ATOM 593 O O . VAL A 1 78 ? 10.654 5.537 -5.123 1.00 97.00 78 VAL A O 1
ATOM 596 N N . ASP A 1 79 ? 8.460 6.052 -5.225 1.00 95.75 79 ASP A N 1
ATOM 597 C CA . ASP A 1 79 ? 8.594 7.497 -5.447 1.00 95.75 79 ASP A CA 1
ATOM 598 C C . ASP A 1 79 ? 9.526 7.853 -6.626 1.00 95.75 79 ASP A C 1
ATOM 600 O O . ASP A 1 79 ? 10.155 8.910 -6.644 1.00 95.75 79 ASP A O 1
ATOM 604 N N . CYS A 1 80 ? 9.626 6.980 -7.633 1.00 93.44 80 CYS A N 1
ATOM 605 C CA . CYS A 1 80 ? 10.428 7.212 -8.828 1.00 93.44 80 CYS A CA 1
ATOM 606 C C . CYS A 1 80 ? 9.761 6.640 -10.084 1.00 93.44 80 CYS A C 1
ATOM 608 O O . CYS A 1 80 ? 8.979 5.690 -10.026 1.00 93.44 80 CYS A O 1
ATOM 610 N N . ILE A 1 81 ? 10.083 7.240 -11.232 1.00 92.25 81 ILE A N 1
ATOM 611 C CA . ILE A 1 81 ? 9.641 6.793 -12.555 1.00 92.25 81 ILE A CA 1
ATOM 612 C C . ILE A 1 81 ? 10.907 6.598 -13.404 1.00 92.25 81 ILE A C 1
ATOM 614 O O . ILE A 1 81 ? 11.584 7.587 -13.695 1.00 92.25 81 ILE A O 1
ATOM 618 N N . PRO A 1 82 ? 11.278 5.357 -13.773 1.00 89.81 82 PRO A N 1
ATOM 619 C CA . PRO A 1 82 ? 12.458 5.096 -14.580 1.00 89.81 82 PRO A CA 1
ATOM 620 C C . PRO A 1 82 ? 12.250 5.649 -15.992 1.00 89.81 82 PRO A C 1
ATOM 622 O O . PRO A 1 82 ? 11.185 5.491 -16.588 1.00 89.81 82 PRO A O 1
ATOM 625 N N . THR A 1 83 ? 13.285 6.280 -16.544 1.00 87.81 83 THR A N 1
ATOM 626 C CA . THR A 1 83 ? 13.281 6.768 -17.932 1.00 87.81 83 THR A CA 1
ATOM 627 C C . THR A 1 83 ? 13.429 5.630 -18.939 1.00 87.81 83 THR A C 1
ATOM 629 O O . THR A 1 83 ? 12.877 5.705 -20.034 1.00 87.81 83 THR A O 1
ATOM 632 N N . THR A 1 84 ? 14.140 4.565 -18.563 1.00 86.19 84 THR A N 1
ATOM 633 C CA . THR A 1 84 ? 14.310 3.337 -19.347 1.00 86.19 84 THR A CA 1
ATOM 634 C C . THR A 1 84 ? 14.156 2.118 -18.443 1.00 86.19 84 THR A C 1
ATOM 636 O O . THR A 1 84 ? 14.769 2.061 -17.377 1.00 86.19 84 THR A O 1
ATOM 639 N N . PHE A 1 85 ? 13.360 1.139 -18.871 1.00 88.69 85 PHE A N 1
ATOM 640 C CA . PHE A 1 85 ? 13.184 -0.137 -18.181 1.00 88.69 85 PHE A CA 1
ATOM 641 C C . PHE A 1 85 ? 12.935 -1.241 -19.213 1.00 88.69 85 PHE A C 1
ATOM 643 O O . PHE A 1 85 ? 11.951 -1.181 -19.945 1.00 88.69 85 PHE A O 1
ATOM 650 N N . ASP A 1 86 ? 13.813 -2.246 -19.253 1.00 86.19 86 ASP A N 1
ATOM 651 C CA . ASP A 1 86 ? 13.768 -3.356 -20.224 1.00 86.19 86 ASP A CA 1
ATOM 652 C C . ASP A 1 86 ? 12.787 -4.484 -19.828 1.00 86.19 86 ASP A C 1
ATOM 654 O O . ASP A 1 86 ? 12.860 -5.608 -20.334 1.00 86.19 86 ASP A O 1
ATOM 658 N N . GLY A 1 87 ? 11.874 -4.204 -18.893 1.00 85.81 87 GLY A N 1
ATOM 659 C CA . GLY A 1 87 ? 10.859 -5.135 -18.405 1.00 85.81 87 GLY A CA 1
ATOM 660 C C . GLY A 1 87 ? 9.435 -4.784 -18.856 1.00 85.81 87 GLY A C 1
ATOM 661 O O . GLY A 1 87 ? 9.232 -3.876 -19.666 1.00 85.81 87 GLY A O 1
ATOM 662 N N . PRO A 1 88 ? 8.419 -5.505 -18.344 1.00 87.56 88 PRO A N 1
ATOM 663 C CA . PRO A 1 88 ? 7.023 -5.162 -18.594 1.00 87.56 88 PRO A CA 1
ATOM 664 C C . PRO A 1 88 ? 6.723 -3.738 -18.115 1.00 87.56 88 PRO A C 1
ATOM 666 O O . PRO A 1 88 ? 7.306 -3.261 -17.142 1.00 87.56 88 PRO A O 1
ATOM 669 N N . LYS A 1 89 ? 5.797 -3.051 -18.792 1.00 91.31 89 LYS A N 1
ATOM 670 C CA . LYS A 1 89 ? 5.387 -1.697 -18.401 1.00 91.31 89 LYS A CA 1
ATOM 671 C C . LYS A 1 89 ? 4.936 -1.712 -16.933 1.00 91.31 89 LYS A C 1
ATOM 673 O O . LYS A 1 89 ? 4.006 -2.460 -16.635 1.00 91.31 89 LYS A O 1
ATOM 678 N N . PRO A 1 90 ? 5.534 -0.901 -16.040 1.00 94.62 90 PRO A N 1
ATOM 679 C CA . PRO A 1 90 ? 5.142 -0.968 -14.646 1.00 94.62 90 PRO A CA 1
ATOM 680 C C . PRO A 1 90 ? 3.734 -0.402 -14.435 1.00 94.62 90 PRO A C 1
ATOM 682 O O . PRO A 1 90 ? 3.353 0.613 -15.031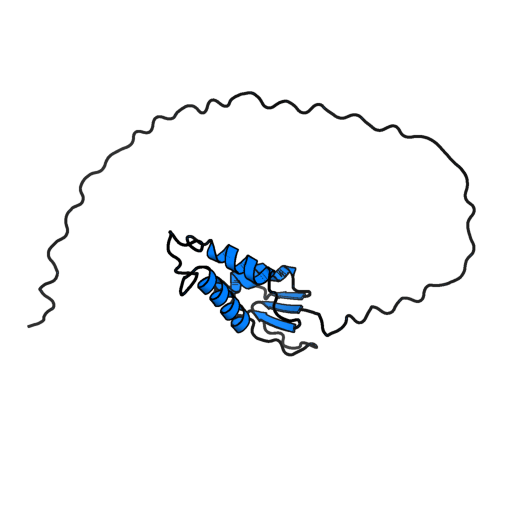 1.00 94.62 90 PRO A O 1
ATOM 685 N N . GLU A 1 91 ? 2.959 -1.078 -13.594 1.00 95.69 91 GLU A N 1
ATOM 686 C CA . GLU A 1 91 ? 1.578 -0.733 -13.262 1.00 95.69 91 GLU A CA 1
ATOM 687 C C . GLU A 1 91 ? 1.500 0.030 -11.938 1.00 95.69 91 GLU A C 1
ATOM 689 O O . GLU A 1 91 ? 2.373 -0.081 -11.084 1.00 95.69 91 GLU A O 1
ATOM 694 N N . SER A 1 92 ? 0.449 0.821 -11.729 1.00 96.56 92 SER A N 1
ATOM 695 C CA . SER A 1 92 ? 0.269 1.486 -10.434 1.00 96.56 92 SER A CA 1
ATOM 696 C C . SER A 1 92 ? -0.121 0.479 -9.351 1.00 96.56 92 SER A C 1
ATOM 698 O O . SER A 1 92 ? -1.070 -0.285 -9.525 1.00 96.56 92 SER A O 1
ATOM 700 N N . LEU A 1 93 ? 0.539 0.540 -8.193 1.00 97.19 93 LEU A N 1
ATOM 701 C CA . LEU A 1 93 ? 0.196 -0.285 -7.034 1.00 97.19 93 LEU A CA 1
ATOM 702 C C . LEU A 1 93 ? -1.109 0.169 -6.347 1.00 97.19 93 LEU A C 1
ATOM 704 O O . LEU A 1 93 ? -1.650 -0.560 -5.521 1.00 97.19 93 LEU A O 1
ATOM 708 N N . THR A 1 94 ? -1.656 1.343 -6.688 1.00 96.88 94 THR A N 1
ATOM 709 C CA . THR A 1 94 ? -2.848 1.923 -6.036 1.00 96.88 94 THR A CA 1
ATOM 710 C C . THR A 1 94 ? -4.044 0.971 -6.008 1.00 96.88 94 THR A C 1
ATOM 712 O O . THR A 1 94 ? -4.630 0.776 -4.951 1.00 96.88 94 THR A O 1
ATOM 715 N N . SER A 1 95 ? -4.370 0.309 -7.125 1.00 96.56 95 SER A N 1
ATOM 716 C CA . SER A 1 95 ? -5.532 -0.595 -7.175 1.00 96.56 95 SER A CA 1
ATOM 717 C C . SER A 1 95 ? -5.378 -1.805 -6.245 1.00 96.56 95 SER A C 1
ATOM 719 O O . SER A 1 95 ? -6.353 -2.255 -5.637 1.00 96.56 95 SER A O 1
ATOM 721 N N . TYR A 1 96 ? -4.152 -2.309 -6.099 1.00 98.00 96 TYR A N 1
ATOM 722 C CA . TYR A 1 96 ? -3.846 -3.364 -5.141 1.00 98.00 96 TYR A CA 1
ATOM 723 C C . TYR A 1 96 ? -4.010 -2.856 -3.701 1.00 98.00 96 TYR A C 1
ATOM 725 O O . TYR A 1 96 ? -4.658 -3.517 -2.893 1.00 98.00 96 TYR A O 1
ATOM 733 N N . VAL A 1 97 ? -3.503 -1.656 -3.390 1.00 98.12 97 VAL A N 1
ATOM 734 C CA . VAL A 1 97 ? -3.673 -1.025 -2.068 1.00 98.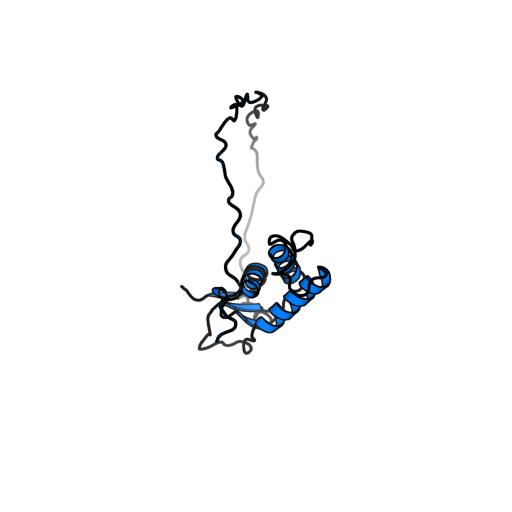12 97 VAL A CA 1
ATOM 735 C C . VAL A 1 97 ? -5.152 -0.871 -1.714 1.00 98.12 97 VAL A C 1
ATOM 737 O O . VAL A 1 97 ? -5.546 -1.272 -0.621 1.00 98.12 97 VAL A O 1
ATOM 740 N N . ASP A 1 98 ? -5.971 -0.363 -2.635 1.00 97.94 98 ASP A N 1
ATOM 741 C CA . ASP A 1 98 ? -7.414 -0.183 -2.427 1.00 97.94 98 ASP A CA 1
ATOM 742 C C . ASP A 1 98 ? -8.116 -1.525 -2.182 1.00 97.94 98 ASP A C 1
ATOM 744 O O . ASP A 1 98 ? -8.971 -1.648 -1.304 1.00 97.94 98 ASP A O 1
ATOM 748 N N . THR A 1 99 ? -7.711 -2.565 -2.916 1.00 98.31 99 THR A N 1
ATOM 749 C CA . THR A 1 99 ? -8.237 -3.924 -2.736 1.00 98.31 99 THR A CA 1
ATOM 750 C C . THR A 1 99 ? -7.904 -4.468 -1.348 1.00 98.31 99 THR A C 1
ATOM 752 O O . THR A 1 99 ? -8.779 -5.000 -0.664 1.00 98.31 99 THR A O 1
ATOM 755 N N . MET A 1 100 ? -6.654 -4.319 -0.905 1.00 98.31 100 MET A N 1
ATOM 756 C CA . MET A 1 100 ? -6.218 -4.799 0.407 1.00 98.31 100 MET A CA 1
ATOM 757 C C . MET A 1 100 ? -6.843 -4.000 1.549 1.00 98.31 100 MET A C 1
ATOM 759 O O . MET A 1 100 ? -7.285 -4.590 2.534 1.00 98.31 100 MET A O 1
ATOM 763 N N . HIS A 1 101 ? -6.940 -2.678 1.401 1.00 98.25 101 HIS A N 1
ATOM 764 C CA . HIS A 1 101 ? -7.650 -1.805 2.336 1.00 98.25 101 HIS A CA 1
ATOM 765 C C . HIS A 1 101 ? -9.093 -2.265 2.517 1.00 98.25 101 HIS A C 1
ATOM 767 O O . HIS A 1 101 ? -9.506 -2.529 3.645 1.00 98.25 101 HIS A O 1
ATOM 773 N N . ARG A 1 102 ? -9.818 -2.447 1.411 1.00 98.31 102 ARG A N 1
ATOM 774 C CA . ARG A 1 102 ? -11.214 -2.875 1.432 1.00 98.31 102 ARG A CA 1
ATOM 775 C C . ARG A 1 102 ? -11.388 -4.246 2.078 1.00 98.31 102 ARG A C 1
ATOM 777 O O . ARG A 1 102 ? -12.252 -4.395 2.932 1.00 98.31 102 ARG A O 1
ATOM 784 N N . LYS A 1 103 ? -10.546 -5.226 1.737 1.00 98.19 103 LYS A N 1
ATOM 785 C CA . LYS A 1 103 ? -10.586 -6.564 2.356 1.00 98.19 103 LYS A CA 1
ATOM 786 C C . LYS A 1 103 ? -10.427 -6.501 3.875 1.00 98.19 103 LYS A C 1
ATOM 788 O O . LYS A 1 103 ? -11.158 -7.167 4.603 1.00 98.19 103 LYS A O 1
ATOM 793 N N . VAL A 1 104 ? -9.479 -5.699 4.359 1.00 98.19 104 VAL A N 1
ATOM 794 C CA . VAL A 1 104 ? -9.237 -5.548 5.801 1.00 98.19 104 VAL A CA 1
ATOM 795 C C . VAL A 1 104 ? -10.379 -4.784 6.469 1.00 98.19 104 VAL A C 1
ATOM 797 O O . VAL A 1 104 ? -10.796 -5.169 7.558 1.00 98.19 104 VAL A O 1
ATOM 800 N N . ALA A 1 105 ? -10.915 -3.748 5.819 1.00 97.75 105 ALA A N 1
ATOM 801 C CA . ALA A 1 105 ? -12.066 -2.988 6.301 1.00 97.75 105 ALA A CA 1
ATOM 802 C C . ALA A 1 105 ? -13.304 -3.885 6.460 1.00 97.75 105 ALA A C 1
ATOM 804 O O . ALA A 1 105 ? -13.880 -3.957 7.546 1.00 97.75 105 ALA A O 1
ATOM 805 N N . GLU A 1 106 ? -13.626 -4.660 5.420 1.00 97.81 106 GLU A N 1
ATOM 806 C CA . GLU A 1 106 ? -14.723 -5.631 5.416 1.00 97.81 106 GLU A CA 1
ATOM 807 C C . GLU A 1 106 ? -14.542 -6.688 6.516 1.00 97.81 106 GLU A C 1
ATOM 809 O O . GLU A 1 106 ? -15.471 -6.947 7.280 1.00 97.81 106 GLU A O 1
ATOM 814 N N . ALA A 1 107 ? -13.336 -7.246 6.672 1.00 96.69 107 ALA A N 1
ATOM 815 C CA . ALA A 1 107 ? -13.043 -8.222 7.725 1.00 96.69 107 ALA A CA 1
ATOM 816 C C . ALA A 1 107 ? -13.144 -7.632 9.145 1.00 96.69 107 ALA A C 1
ATOM 818 O O . ALA A 1 107 ? -13.486 -8.342 10.091 1.00 96.69 107 ALA A O 1
ATOM 819 N N . GLY A 1 108 ? -12.840 -6.343 9.304 1.00 95.44 108 GLY A N 1
ATOM 820 C CA . GLY A 1 108 ? -12.954 -5.618 10.568 1.00 95.44 108 GLY A CA 1
ATOM 821 C C . GLY A 1 108 ? -14.337 -5.028 10.845 1.00 95.44 108 GLY A C 1
ATOM 822 O O . GL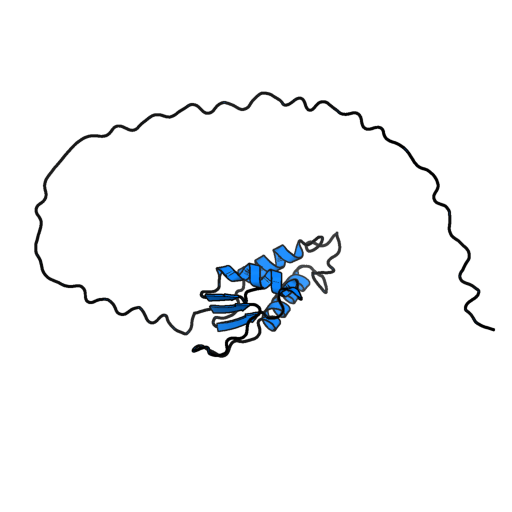Y A 1 108 ? -14.516 -4.434 11.909 1.00 95.44 108 GLY A O 1
ATOM 823 N N . GLY A 1 109 ? -15.288 -5.161 9.914 1.00 96.00 109 GLY A N 1
ATOM 824 C CA . GLY A 1 109 ? -16.632 -4.595 10.031 1.00 96.00 109 GLY A CA 1
ATOM 825 C C . GLY A 1 109 ? -16.653 -3.064 10.076 1.00 96.00 109 GLY A C 1
ATOM 826 O O . GLY A 1 109 ? -17.474 -2.490 10.788 1.00 96.00 109 GLY A O 1
ATOM 827 N N . VAL A 1 110 ? -15.731 -2.404 9.371 1.00 96.44 110 VAL A N 1
ATOM 828 C CA . VAL A 1 110 ? -15.622 -0.937 9.302 1.00 96.44 110 VAL A CA 1
ATOM 829 C C . VAL A 1 110 ? -15.619 -0.472 7.849 1.00 96.44 110 VAL A C 1
ATOM 831 O O . VAL A 1 110 ? -15.127 -1.184 6.980 1.00 96.44 110 VAL A O 1
ATOM 834 N N . ASP A 1 111 ? -16.118 0.737 7.581 1.00 95.62 111 ASP A N 1
ATOM 835 C CA . ASP A 1 111 ? -16.103 1.305 6.221 1.00 95.62 111 ASP A CA 1
ATOM 836 C C . ASP A 1 111 ? -14.682 1.680 5.772 1.00 95.62 111 ASP A C 1
ATOM 838 O O . ASP A 1 111 ? -14.293 1.482 4.622 1.00 95.62 111 ASP A O 1
ATOM 842 N N . ASP A 1 112 ? -13.882 2.213 6.697 1.00 96.19 112 ASP A N 1
ATOM 843 C CA . ASP A 1 112 ? -12.479 2.544 6.479 1.00 96.19 112 ASP A CA 1
ATOM 844 C C . ASP A 1 112 ? -11.679 2.225 7.742 1.00 96.19 112 ASP A C 1
ATOM 846 O O . ASP A 1 112 ? -11.964 2.718 8.837 1.00 96.19 112 ASP A O 1
ATOM 850 N N . VAL A 1 113 ? -10.634 1.416 7.570 1.00 96.62 113 VAL A N 1
ATOM 851 C CA . VAL A 1 113 ? -9.750 0.958 8.645 1.00 96.62 113 VAL A CA 1
ATOM 852 C C . VAL A 1 113 ? -9.102 2.097 9.438 1.00 96.62 113 VAL A C 1
ATOM 854 O O . VAL A 1 113 ? -8.791 1.923 10.615 1.00 96.62 113 VAL A O 1
ATOM 857 N N . ARG A 1 114 ? -8.917 3.273 8.824 1.00 94.12 114 ARG A N 1
ATOM 858 C CA . ARG A 1 114 ? -8.304 4.445 9.471 1.00 94.12 114 ARG A CA 1
ATOM 859 C C . ARG A 1 114 ? -9.229 5.108 10.486 1.00 94.12 114 ARG A C 1
ATOM 861 O O . ARG A 1 114 ? -8.746 5.742 11.419 1.00 94.12 114 ARG A O 1
ATOM 868 N N . PHE A 1 115 ? -10.537 4.937 10.318 1.00 94.56 115 PHE A N 1
ATOM 869 C CA . PHE A 1 115 ? -11.565 5.466 11.213 1.00 94.56 115 PHE A CA 1
ATOM 870 C C . PHE A 1 115 ? -12.143 4.389 12.136 1.00 94.56 115 PHE A C 1
ATOM 872 O O . PHE A 1 115 ? -13.174 4.606 12.770 1.00 94.56 115 PHE A O 1
ATOM 879 N N . ALA A 1 116 ? -11.486 3.229 12.234 1.00 95.00 116 ALA A N 1
ATOM 880 C CA . ALA A 1 116 ? -11.886 2.185 13.161 1.00 95.00 116 ALA A CA 1
ATOM 881 C C . ALA A 1 116 ? -11.885 2.721 14.605 1.00 95.00 116 ALA A C 1
ATOM 883 O O . ALA A 1 116 ? -10.862 3.195 15.108 1.00 95.00 116 ALA A O 1
ATOM 884 N N . GLY A 1 117 ? -13.046 2.643 15.262 1.00 92.69 117 GLY A N 1
ATOM 885 C CA . GLY A 1 117 ? -13.220 3.087 16.645 1.00 92.69 117 GLY A CA 1
ATOM 886 C C . GLY A 1 117 ? -12.344 2.313 17.634 1.00 92.69 117 GLY A C 1
ATOM 887 O O . GLY A 1 117 ? -11.812 1.247 17.318 1.00 92.69 117 GLY A O 1
ATOM 888 N N . SER A 1 118 ? -12.223 2.833 18.857 1.00 93.00 118 SER A N 1
ATOM 889 C CA . SER A 1 118 ? -11.424 2.236 19.941 1.00 93.00 118 SER A CA 1
ATOM 890 C C . SER A 1 118 ? -11.762 0.773 20.220 1.00 93.00 118 SER A C 1
ATOM 892 O O . SER A 1 118 ? -10.878 -0.021 20.539 1.00 93.00 118 SER A O 1
ATOM 894 N N . ASP A 1 119 ? -13.037 0.435 20.062 1.00 92.12 119 ASP A N 1
ATOM 895 C CA . ASP A 1 119 ? -13.594 -0.865 20.423 1.00 92.12 119 ASP A CA 1
ATOM 896 C C . ASP A 1 119 ? -13.493 -1.875 19.264 1.00 92.12 119 ASP A C 1
ATOM 898 O O . ASP A 1 119 ? -13.790 -3.057 19.428 1.00 92.12 119 ASP A O 1
ATOM 902 N N . SER A 1 120 ? -13.042 -1.429 18.084 1.00 94.25 120 SER A N 1
ATOM 903 C CA . SER A 1 120 ? -12.807 -2.290 16.925 1.00 94.25 120 SER A CA 1
ATOM 904 C C . SER A 1 120 ? -11.499 -3.070 17.069 1.00 94.25 120 SER A C 1
ATOM 906 O O . SER A 1 120 ? -10.488 -2.568 17.570 1.00 94.25 120 SER A O 1
ATOM 908 N N . ALA A 1 121 ? -11.469 -4.281 16.506 1.00 93.94 121 ALA A N 1
ATOM 909 C CA . ALA A 1 121 ? -10.241 -5.059 16.343 1.00 93.94 121 ALA A CA 1
ATOM 910 C C . ALA A 1 121 ? -9.150 -4.302 15.551 1.00 93.94 121 ALA A C 1
ATOM 912 O O . ALA A 1 121 ? -7.963 -4.586 15.714 1.00 93.94 121 ALA A O 1
ATOM 913 N N . LEU A 1 122 ? -9.544 -3.316 14.738 1.00 96.50 122 LEU A N 1
ATOM 914 C CA . LEU A 1 122 ? -8.660 -2.486 13.918 1.00 96.50 122 LEU A CA 1
ATOM 915 C C . LEU A 1 122 ? -8.321 -1.116 14.542 1.00 96.50 122 LEU A C 1
ATOM 917 O O . LEU A 1 122 ? -7.520 -0.370 13.973 1.00 96.50 122 LEU A O 1
ATOM 921 N N . GLY A 1 123 ? -8.885 -0.786 15.710 1.00 95.12 123 GLY A N 1
ATOM 922 C CA . GLY A 1 123 ? -8.697 0.503 16.385 1.00 95.12 123 GLY A CA 1
ATOM 923 C C . GLY A 1 123 ? -7.257 0.779 16.839 1.00 95.12 123 GLY A C 1
ATOM 924 O O . GLY A 1 123 ? -6.411 -0.115 16.883 1.00 95.12 123 GLY A O 1
ATOM 925 N N . PHE A 1 124 ? -6.968 2.037 17.196 1.00 91.94 124 PHE A N 1
ATOM 926 C CA . PHE A 1 124 ? -5.667 2.487 17.732 1.00 91.94 124 PHE A CA 1
ATOM 927 C C . PHE A 1 124 ? -4.443 2.058 16.899 1.00 91.94 124 PHE A C 1
ATOM 929 O O . PHE A 1 124 ? -3.416 1.646 17.433 1.00 91.94 124 PHE A O 1
ATOM 936 N N . GLY A 1 125 ? -4.553 2.116 15.570 1.00 91.69 125 GLY A N 1
ATOM 937 C CA . GLY A 1 125 ? -3.449 1.780 14.666 1.00 91.69 125 GLY A CA 1
ATOM 938 C C . GLY A 1 125 ? -3.219 0.280 14.449 1.00 91.69 125 GLY A C 1
ATOM 939 O O . GLY A 1 125 ? -2.383 -0.074 13.617 1.00 91.69 125 GLY A O 1
ATOM 940 N N . LYS A 1 126 ? -3.988 -0.609 15.100 1.00 96.44 126 LYS A N 1
ATOM 941 C CA . LYS A 1 126 ? -3.939 -2.064 14.851 1.00 96.44 126 LYS A CA 1
ATOM 942 C C . LYS A 1 126 ? -4.216 -2.403 13.388 1.00 96.44 126 LYS A C 1
ATOM 944 O O . LYS A 1 126 ? -3.654 -3.367 12.866 1.00 96.44 126 LYS A O 1
ATOM 949 N N . TRP A 1 127 ? -5.003 -1.571 12.703 1.00 97.50 127 TRP A N 1
ATOM 950 C CA . TRP A 1 127 ? -5.235 -1.689 11.268 1.00 97.50 127 TRP A CA 1
ATOM 951 C C . TRP A 1 127 ? -3.956 -1.735 10.427 1.00 97.50 127 TRP A C 1
ATOM 953 O O . TRP A 1 127 ? -3.933 -2.442 9.424 1.00 97.50 127 TRP A O 1
ATOM 963 N N . ARG A 1 128 ? -2.879 -1.041 10.826 1.00 98.12 128 ARG A N 1
ATOM 964 C CA . ARG A 1 128 ? -1.605 -1.047 10.085 1.00 98.12 128 ARG A CA 1
ATOM 965 C C . ARG A 1 128 ? -0.989 -2.443 10.082 1.00 98.12 128 ARG A C 1
ATOM 967 O O . ARG A 1 128 ? -0.564 -2.933 9.040 1.00 98.12 128 ARG A O 1
ATOM 974 N N . GLY A 1 129 ? -1.006 -3.105 11.240 1.00 97.69 129 GLY A N 1
ATOM 975 C CA . GLY A 1 129 ? -0.547 -4.485 11.381 1.00 97.69 129 GLY A CA 1
ATOM 976 C C . GLY A 1 129 ? -1.414 -5.462 10.588 1.00 97.69 129 GLY A C 1
ATOM 977 O O . GLY A 1 129 ? -0.882 -6.291 9.854 1.00 97.69 129 GLY A O 1
ATOM 978 N N . ALA A 1 130 ? -2.741 -5.325 10.671 1.00 98.00 130 ALA A N 1
ATOM 979 C CA . ALA A 1 130 ? -3.669 -6.158 9.906 1.00 98.00 130 ALA A CA 1
ATOM 980 C C . ALA A 1 130 ? -3.466 -6.007 8.388 1.00 98.00 130 ALA A C 1
ATOM 982 O O . ALA A 1 130 ? -3.379 -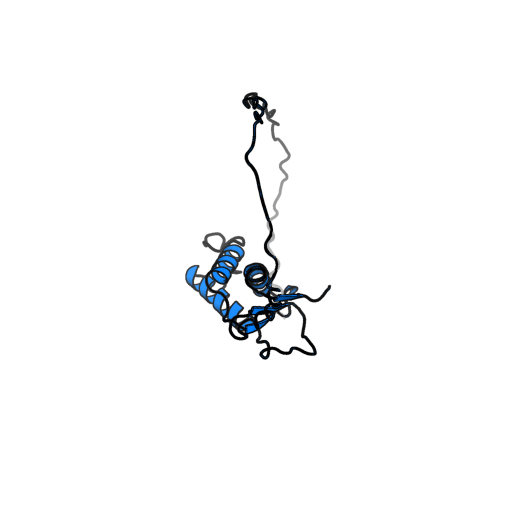7.008 7.678 1.00 98.00 130 ALA A O 1
ATOM 983 N N . LEU A 1 131 ? -3.311 -4.772 7.903 1.00 98.50 131 LEU A N 1
ATOM 984 C CA . LEU A 1 131 ? -3.061 -4.472 6.494 1.00 98.50 131 LEU A CA 1
ATOM 985 C C . LEU A 1 131 ? -1.724 -5.038 6.008 1.00 98.50 131 LEU A C 1
ATOM 987 O O . LEU A 1 131 ? -1.679 -5.673 4.957 1.00 98.50 131 LEU A O 1
ATOM 991 N N . ALA A 1 132 ? -0.655 -4.876 6.790 1.00 98.31 132 ALA A N 1
ATOM 992 C CA . ALA A 1 132 ? 0.648 -5.447 6.465 1.00 98.31 132 ALA A CA 1
ATOM 993 C C . ALA A 1 132 ? 0.613 -6.984 6.409 1.00 98.31 132 ALA A C 1
ATOM 995 O O . ALA A 1 132 ? 1.194 -7.585 5.505 1.00 98.31 132 ALA A O 1
ATOM 996 N N . MET A 1 133 ? -0.082 -7.635 7.350 1.00 98.00 133 MET A N 1
ATOM 997 C CA . MET A 1 133 ? -0.243 -9.092 7.336 1.00 98.00 133 MET A CA 1
ATOM 998 C C . MET A 1 133 ? -1.045 -9.564 6.126 1.00 98.00 133 MET A C 1
ATOM 1000 O O . MET A 1 133 ? -0.631 -10.514 5.466 1.00 98.00 133 MET A O 1
ATOM 1004 N N . ALA A 1 134 ? -2.150 -8.887 5.807 1.00 98.12 134 ALA A N 1
ATOM 1005 C CA . ALA A 1 134 ? -2.956 -9.215 4.639 1.00 98.12 134 ALA A CA 1
ATOM 1006 C C . ALA A 1 134 ? -2.127 -9.097 3.349 1.00 98.12 134 ALA A C 1
ATOM 1008 O O . ALA A 1 134 ? -2.141 -10.009 2.529 1.00 98.12 134 ALA A O 1
ATOM 1009 N N . ALA A 1 135 ? -1.341 -8.024 3.204 1.00 98.06 135 ALA A N 1
ATOM 1010 C CA . ALA A 1 135 ? -0.481 -7.814 2.038 1.00 98.06 135 ALA A CA 1
ATOM 1011 C C . ALA A 1 135 ? 0.592 -8.896 1.873 1.00 98.06 135 ALA A C 1
ATOM 1013 O O . ALA A 1 135 ? 0.884 -9.312 0.759 1.00 98.06 135 ALA A O 1
ATOM 1014 N N . ARG A 1 136 ? 1.171 -9.377 2.978 1.00 97.69 136 ARG A N 1
ATOM 1015 C CA . ARG A 1 136 ? 2.155 -10.471 2.948 1.00 97.69 136 ARG A CA 1
ATOM 1016 C C . ARG A 1 136 ? 1.523 -11.830 2.659 1.00 97.69 136 ARG A C 1
ATOM 1018 O O . ARG A 1 136 ? 2.189 -12.695 2.101 1.00 97.69 136 ARG A O 1
ATOM 1025 N N . ALA A 1 137 ? 0.268 -12.026 3.059 1.00 97.50 137 ALA A N 1
ATOM 1026 C CA . ALA A 1 137 ? -0.466 -13.260 2.804 1.00 97.50 137 ALA A CA 1
ATOM 1027 C C . ALA A 1 137 ? -0.896 -13.385 1.334 1.00 97.50 137 ALA A C 1
ATOM 1029 O O . ALA A 1 137 ? -0.915 -14.489 0.795 1.00 97.50 137 ALA A O 1
ATOM 1030 N N . GLU A 1 138 ? -1.216 -12.267 0.682 1.00 97.06 138 GLU A N 1
ATOM 1031 C CA . GLU A 1 138 ? -1.683 -12.233 -0.702 1.00 97.06 138 GLU A CA 1
ATOM 1032 C C . GLU A 1 138 ? -0.872 -11.226 -1.517 1.00 97.06 138 GLU A C 1
ATOM 1034 O O . GLU A 1 138 ? -1.274 -10.084 -1.703 1.00 97.06 138 GLU A O 1
ATOM 1039 N N . LEU A 1 139 ? 0.290 -11.662 -2.003 1.00 96.31 139 LEU A N 1
ATOM 1040 C CA . LEU A 1 139 ? 1.184 -10.811 -2.786 1.00 96.31 139 LEU A CA 1
ATOM 1041 C C . LEU A 1 139 ? 0.540 -10.369 -4.110 1.00 96.31 139 LEU A C 1
ATOM 1043 O O . LEU A 1 139 ? -0.203 -11.149 -4.718 1.00 96.31 139 LEU A O 1
ATOM 1047 N N . PRO A 1 140 ? 0.900 -9.180 -4.634 1.00 96.19 140 PRO A N 1
ATOM 1048 C CA . PRO A 1 140 ? 0.530 -8.823 -5.993 1.00 96.19 140 PRO A CA 1
ATOM 1049 C C . PRO A 1 140 ? 1.101 -9.853 -6.990 1.00 96.19 140 PRO A C 1
ATOM 1051 O O . PRO A 1 140 ? 2.127 -10.505 -6.710 1.00 96.19 140 PRO A O 1
ATOM 1054 N N . PRO A 1 141 ? 0.457 -10.018 -8.160 1.00 94.69 141 PRO A N 1
ATOM 1055 C CA . PRO A 1 141 ? 0.987 -10.854 -9.228 1.00 94.69 141 PRO A CA 1
ATOM 1056 C C . PRO A 1 141 ? 2.445 -10.497 -9.581 1.00 94.69 141 PRO A C 1
ATOM 1058 O O . PRO A 1 141 ? 2.900 -9.386 -9.310 1.00 94.69 141 PRO A O 1
ATOM 1061 N N . PRO A 1 142 ? 3.221 -11.427 -10.159 1.00 94.50 142 PRO A N 1
ATOM 1062 C CA . PRO A 1 142 ? 4.523 -11.093 -10.724 1.00 94.50 142 PRO A CA 1
ATOM 1063 C C . PRO A 1 142 ? 4.412 -9.963 -11.754 1.00 94.50 142 PRO A C 1
ATOM 1065 O O . PRO A 1 142 ? 3.505 -9.965 -12.588 1.00 94.50 142 PRO A O 1
ATOM 1068 N N . GLY A 1 143 ? 5.324 -8.995 -11.694 1.00 94.44 143 GLY A N 1
ATOM 1069 C CA . GLY A 1 143 ? 5.246 -7.792 -12.514 1.00 94.44 143 GLY A CA 1
ATOM 1070 C C . GLY A 1 143 ? 6.069 -6.631 -11.969 1.00 94.44 143 GLY A C 1
ATOM 1071 O O . GLY A 1 143 ? 6.712 -6.721 -10.922 1.00 94.44 143 GLY A O 1
ATOM 1072 N N . ALA A 1 144 ? 6.050 -5.523 -12.702 1.00 95.69 144 ALA A N 1
ATOM 1073 C CA . ALA A 1 144 ? 6.679 -4.279 -12.287 1.00 95.69 144 ALA A CA 1
ATOM 1074 C C . ALA A 1 144 ? 5.613 -3.298 -11.787 1.00 95.69 144 ALA A C 1
ATOM 1076 O O . ALA A 1 144 ? 4.564 -3.158 -12.416 1.00 95.69 144 ALA A O 1
ATOM 1077 N N . TYR A 1 145 ? 5.887 -2.600 -10.686 1.00 97.12 145 TYR A N 1
ATOM 1078 C CA . TYR A 1 145 ? 4.916 -1.729 -10.030 1.00 97.12 145 TYR A CA 1
ATOM 1079 C C . TYR A 1 145 ? 5.494 -0.367 -9.645 1.00 97.12 145 TYR A C 1
ATOM 1081 O O . TYR A 1 145 ? 6.650 -0.257 -9.239 1.00 97.12 145 TYR A O 1
ATOM 1089 N N . PHE A 1 146 ? 4.650 0.661 -9.719 1.00 97.31 146 PHE A N 1
ATOM 1090 C CA . PHE A 1 146 ? 4.889 2.004 -9.207 1.00 97.31 146 PHE A CA 1
ATOM 1091 C C . PHE A 1 146 ? 4.141 2.224 -7.893 1.00 97.31 146 PHE A C 1
ATOM 1093 O O . PHE A 1 146 ? 2.913 2.140 -7.843 1.00 97.31 146 PHE A O 1
ATOM 1100 N N . ALA A 1 147 ? 4.878 2.596 -6.852 1.00 97.31 147 ALA A N 1
ATOM 1101 C CA . ALA A 1 147 ? 4.345 3.160 -5.622 1.00 97.31 147 ALA A CA 1
ATOM 1102 C C . ALA A 1 147 ? 4.761 4.632 -5.541 1.00 97.31 147 ALA A C 1
ATOM 1104 O O . ALA A 1 147 ? 5.852 4.956 -5.077 1.00 97.31 147 ALA A O 1
ATOM 1105 N N . LEU A 1 148 ? 3.906 5.524 -6.044 1.00 96.19 148 LEU A N 1
ATOM 1106 C CA . LEU A 1 148 ? 4.145 6.969 -6.039 1.00 96.19 148 LEU A CA 1
ATOM 1107 C C . LEU A 1 148 ? 3.388 7.641 -4.893 1.00 96.19 148 LEU A C 1
ATOM 1109 O O . LEU A 1 148 ? 2.261 7.258 -4.578 1.00 96.19 148 LEU A O 1
ATOM 1113 N N . GLY A 1 149 ? 3.984 8.683 -4.320 1.00 94.75 149 GLY A N 1
ATOM 1114 C CA . GLY A 1 149 ? 3.358 9.477 -3.270 1.00 94.75 149 GLY A CA 1
ATOM 1115 C C . GLY A 1 149 ? 3.291 8.737 -1.935 1.00 94.75 149 GLY A C 1
ATOM 1116 O O . GLY A 1 149 ? 2.312 8.869 -1.198 1.00 94.75 149 GLY A O 1
ATOM 1117 N N . VAL A 1 150 ? 4.306 7.923 -1.623 1.00 95.88 150 VAL A N 1
ATOM 1118 C CA . VAL A 1 150 ? 4.281 7.052 -0.436 1.00 95.88 150 VAL A CA 1
ATOM 1119 C C . VAL A 1 150 ? 4.182 7.860 0.859 1.00 95.88 150 VAL A C 1
ATOM 1121 O O . VAL A 1 150 ? 3.473 7.459 1.774 1.00 95.88 150 VAL A O 1
ATOM 1124 N N . ALA A 1 151 ? 4.805 9.041 0.933 1.00 92.75 151 ALA A N 1
ATOM 1125 C CA . ALA A 1 151 ? 4.686 9.905 2.115 1.00 92.75 151 ALA A CA 1
ATOM 1126 C C . ALA A 1 151 ? 3.304 10.548 2.297 1.00 92.75 151 ALA A C 1
ATOM 1128 O O . ALA A 1 151 ? 2.998 11.028 3.384 1.00 92.75 151 ALA A O 1
ATOM 1129 N N . GLN A 1 152 ? 2.490 10.601 1.246 1.00 94.25 152 GLN A N 1
ATOM 1130 C CA . GLN A 1 152 ? 1.178 11.238 1.254 1.00 94.25 152 GLN A CA 1
ATOM 1131 C C . GLN A 1 152 ? 0.049 10.232 1.517 1.00 94.25 152 GLN A C 1
ATOM 1133 O O . GLN A 1 152 ? -1.101 10.637 1.680 1.00 94.25 152 GLN A O 1
ATOM 1138 N N . SER A 1 153 ? 0.356 8.932 1.566 1.00 96.44 153 SER A N 1
ATOM 1139 C CA . SER A 1 153 ? -0.625 7.869 1.768 1.00 96.44 153 SER A CA 1
ATOM 1140 C C . SER A 1 153 ? -0.145 6.872 2.813 1.00 96.44 153 SER A C 1
ATOM 1142 O O . SER A 1 153 ? 0.724 6.040 2.558 1.00 96.44 153 SER A O 1
ATOM 1144 N N . GLU A 1 154 ? -0.781 6.904 3.985 1.00 96.19 154 GLU A N 1
ATOM 1145 C CA . GLU A 1 154 ? -0.502 5.949 5.061 1.00 96.19 154 GLU A CA 1
ATOM 1146 C C . GLU A 1 154 ? -0.750 4.499 4.623 1.00 96.19 154 GLU A C 1
ATOM 1148 O O . GLU A 1 154 ? -0.016 3.601 5.030 1.00 96.19 154 GLU A O 1
ATOM 1153 N N . LEU A 1 155 ? -1.762 4.268 3.776 1.00 97.75 155 LEU A N 1
ATOM 1154 C CA . LEU A 1 155 ? -2.072 2.942 3.237 1.00 97.75 155 LEU A CA 1
ATOM 1155 C C . LEU A 1 155 ? -0.945 2.451 2.325 1.00 97.75 155 LEU A C 1
ATOM 1157 O O . LEU A 1 155 ? -0.456 1.337 2.499 1.00 97.75 155 LEU A O 1
ATOM 1161 N N . MET A 1 156 ? -0.497 3.296 1.390 1.00 97.88 156 MET A N 1
ATOM 1162 C CA . MET A 1 156 ? 0.609 2.961 0.489 1.00 97.88 156 MET A CA 1
ATOM 1163 C C . MET A 1 156 ? 1.892 2.702 1.277 1.00 97.88 156 MET A C 1
ATOM 1165 O O . MET A 1 156 ? 2.578 1.723 1.006 1.00 97.88 156 MET A O 1
ATOM 1169 N N . GLN A 1 157 ? 2.192 3.535 2.276 1.00 97.50 157 GLN A N 1
ATOM 1170 C CA . GLN A 1 157 ? 3.365 3.362 3.128 1.00 97.50 157 GLN A CA 1
ATOM 1171 C C . GLN A 1 157 ? 3.371 1.995 3.817 1.00 97.50 157 GLN A C 1
ATOM 1173 O O . GLN A 1 157 ? 4.346 1.257 3.690 1.00 97.50 157 GLN A O 1
ATOM 1178 N N . VAL A 1 158 ? 2.272 1.628 4.483 1.00 98.12 158 VAL A N 1
ATOM 1179 C CA . VAL A 1 158 ? 2.158 0.330 5.165 1.00 98.12 158 VAL A CA 1
ATOM 1180 C C . VAL A 1 158 ? 2.317 -0.829 4.181 1.00 98.12 158 VAL A C 1
ATOM 1182 O O . VAL A 1 158 ? 3.005 -1.800 4.486 1.00 98.12 158 VAL A O 1
ATOM 1185 N N . ILE A 1 159 ? 1.709 -0.735 2.996 1.00 98.31 159 ILE A N 1
ATOM 1186 C CA . ILE A 1 159 ? 1.791 -1.783 1.973 1.00 98.31 159 ILE A CA 1
ATOM 1187 C C . ILE A 1 159 ? 3.213 -1.917 1.417 1.00 98.31 159 ILE A C 1
ATOM 1189 O O . ILE A 1 159 ? 3.727 -3.030 1.332 1.00 98.31 159 ILE A O 1
ATOM 1193 N N . VAL A 1 160 ? 3.869 -0.810 1.068 1.00 97.81 160 VAL A N 1
ATOM 1194 C CA . VAL A 1 160 ? 5.237 -0.820 0.528 1.00 97.81 160 VAL A CA 1
ATOM 1195 C C . VAL A 1 160 ? 6.217 -1.396 1.548 1.00 97.81 160 VAL A C 1
ATOM 1197 O O . VAL A 1 160 ? 6.993 -2.283 1.202 1.00 97.81 160 VAL A O 1
ATOM 1200 N N . GLU A 1 161 ? 6.145 -0.960 2.808 1.00 97.31 161 GLU A N 1
ATOM 1201 C CA . GLU A 1 161 ? 6.973 -1.503 3.895 1.00 97.31 161 GLU A CA 1
ATOM 1202 C C . GLU A 1 161 ? 6.701 -2.997 4.135 1.00 97.31 161 GLU A C 1
ATOM 1204 O O . GLU A 1 161 ? 7.611 -3.768 4.441 1.00 97.31 161 GLU A O 1
ATOM 1209 N N . ALA A 1 162 ? 5.447 -3.434 3.990 1.00 97.81 162 ALA A N 1
ATOM 1210 C CA . ALA A 1 162 ? 5.080 -4.831 4.177 1.00 97.81 162 ALA A CA 1
ATOM 1211 C C . ALA A 1 162 ? 5.610 -5.741 3.065 1.00 97.81 162 ALA A C 1
ATOM 1213 O O . ALA A 1 162 ? 5.981 -6.876 3.369 1.00 97.81 162 ALA A O 1
ATOM 1214 N N . LEU A 1 163 ? 5.622 -5.249 1.823 1.00 96.94 163 LEU A N 1
ATOM 1215 C CA . LEU A 1 163 ? 5.955 -6.024 0.632 1.00 96.94 163 LEU A CA 1
ATOM 1216 C C . LEU A 1 163 ? 7.431 -5.962 0.235 1.00 96.94 163 LEU A C 1
ATOM 1218 O O . LEU A 1 163 ? 7.864 -6.836 -0.503 1.00 96.94 163 LEU A O 1
ATOM 1222 N N . GLU A 1 164 ? 8.201 -4.969 0.686 1.00 95.19 164 GLU A N 1
ATOM 1223 C CA . GLU A 1 164 ? 9.573 -4.708 0.216 1.00 95.19 164 GLU A CA 1
ATOM 1224 C C . GLU A 1 164 ? 10.469 -5.958 0.181 1.00 95.19 164 GLU A C 1
ATOM 1226 O O . GLU A 1 164 ? 11.166 -6.185 -0.803 1.00 95.19 164 GLU A O 1
ATOM 1231 N N . ALA A 1 165 ? 10.393 -6.815 1.203 1.00 94.75 165 ALA A N 1
ATOM 1232 C CA . ALA A 1 165 ? 11.183 -8.047 1.287 1.00 94.75 165 ALA A CA 1
ATOM 1233 C C . ALA A 1 165 ? 10.734 -9.168 0.324 1.00 94.75 165 ALA A C 1
ATOM 1235 O O . ALA A 1 165 ? 11.438 -10.162 0.166 1.00 94.75 165 ALA A O 1
ATOM 1236 N N . ASN A 1 166 ? 9.554 -9.043 -0.286 1.00 95.56 166 ASN A N 1
ATOM 1237 C CA . ASN A 1 166 ? 8.972 -10.006 -1.224 1.00 95.56 166 ASN A CA 1
ATOM 1238 C C . ASN A 1 166 ? 9.162 -9.602 -2.696 1.00 95.56 166 ASN A C 1
ATOM 1240 O O . ASN A 1 166 ? 8.715 -10.328 -3.587 1.00 95.56 166 ASN A O 1
ATOM 1244 N N . PHE A 1 167 ? 9.785 -8.450 -2.944 1.00 95.75 167 PHE A N 1
ATOM 1245 C CA . PHE A 1 167 ? 10.172 -7.987 -4.269 1.00 95.75 167 PHE A CA 1
ATOM 1246 C C . PHE A 1 167 ? 11.627 -8.362 -4.555 1.00 95.75 167 PHE A C 1
ATOM 1248 O O . PHE A 1 167 ? 12.497 -8.198 -3.704 1.00 95.75 167 PHE A O 1
ATOM 1255 N N . ASP A 1 168 ? 11.901 -8.826 -5.772 1.00 95.69 168 ASP A N 1
ATOM 1256 C CA . ASP A 1 168 ? 13.257 -9.190 -6.200 1.00 95.69 168 ASP A CA 1
ATOM 1257 C C . ASP A 1 168 ? 14.139 -7.954 -6.395 1.00 95.69 168 ASP A C 1
ATOM 1259 O O . ASP A 1 168 ? 15.355 -7.992 -6.205 1.00 95.69 168 ASP A O 1
ATOM 1263 N N . MET A 1 169 ? 13.519 -6.840 -6.787 1.00 94.69 169 MET A N 1
ATOM 1264 C CA . MET A 1 169 ? 14.187 -5.561 -6.967 1.00 94.69 169 MET A CA 1
ATOM 1265 C C . MET A 1 169 ? 13.301 -4.430 -6.467 1.00 94.69 169 MET A C 1
ATOM 1267 O O . MET A 1 169 ? 12.147 -4.298 -6.875 1.00 94.69 169 MET A O 1
ATOM 1271 N N . VAL A 1 170 ? 13.878 -3.573 -5.628 1.00 96.19 170 VAL A N 1
ATOM 1272 C CA . VAL A 1 170 ? 13.228 -2.362 -5.129 1.00 96.19 170 VAL A CA 1
ATOM 1273 C C . VAL A 1 170 ? 14.128 -1.173 -5.423 1.00 96.19 170 VAL A C 1
ATOM 1275 O O . VAL A 1 170 ? 15.284 -1.132 -5.007 1.00 96.19 170 VAL A O 1
ATOM 1278 N N . VAL A 1 171 ? 13.596 -0.200 -6.154 1.00 95.31 171 VAL A N 1
ATOM 1279 C CA . VAL A 1 171 ? 14.279 1.052 -6.480 1.00 95.31 171 VAL A CA 1
ATOM 1280 C C . VAL A 1 171 ? 13.539 2.173 -5.776 1.00 95.31 171 VAL A C 1
ATOM 1282 O O . VAL A 1 171 ? 12.344 2.350 -5.993 1.00 95.31 171 VAL A O 1
ATOM 1285 N N . ARG A 1 172 ? 14.236 2.946 -4.945 1.00 93.75 172 ARG A N 1
ATOM 1286 C CA . ARG A 1 172 ? 13.660 4.103 -4.250 1.00 93.75 172 ARG A CA 1
ATOM 1287 C C . ARG A 1 172 ? 14.348 5.384 -4.699 1.00 93.75 172 ARG A C 1
ATOM 1289 O O . ARG A 1 172 ? 15.565 5.389 -4.881 1.00 93.75 172 ARG A O 1
ATOM 1296 N N . SER A 1 173 ? 13.592 6.471 -4.854 1.00 87.88 173 SER A N 1
ATOM 1297 C CA . SER A 1 173 ? 14.211 7.794 -4.980 1.00 87.88 173 SER A CA 1
ATOM 1298 C C . SER A 1 173 ? 14.912 8.173 -3.678 1.00 87.88 173 SER A C 1
ATOM 1300 O O . SER A 1 173 ? 14.378 7.950 -2.589 1.00 87.88 173 SER A O 1
ATOM 1302 N N . PHE A 1 174 ? 16.080 8.803 -3.791 1.00 79.06 174 PHE A N 1
ATOM 1303 C CA . PHE A 1 174 ? 16.664 9.532 -2.671 1.00 79.06 174 PHE A CA 1
ATOM 1304 C C . PHE A 1 174 ? 15.802 10.763 -2.372 1.00 79.06 174 PHE A C 1
ATOM 1306 O O . PHE A 1 174 ? 15.270 11.391 -3.293 1.00 79.06 174 PHE A O 1
ATOM 1313 N N . ARG A 1 175 ? 15.642 11.063 -1.084 1.00 59.25 175 ARG A N 1
ATOM 1314 C CA . ARG A 1 175 ? 15.059 12.308 -0.583 1.00 59.25 175 ARG A CA 1
ATOM 1315 C C . ARG A 1 175 ? 16.142 13.143 0.069 1.00 59.25 175 ARG A C 1
ATOM 1317 O O . ARG A 1 175 ? 17.039 12.525 0.685 1.00 59.25 175 ARG A O 1
#